Protein AF-A0A2H3ECF5-F1 (afdb_monomer)

pLDDT: mean 87.25, std 8.04, range [46.97, 94.94]

Mean predicted aligned error: 5.66 Å

Nearest PDB structures (foldseek):
  6jfl-assembly3_C  TM=6.365E-01  e=5.160E+00  Homo sapiens
  6jfl-assembly2_B  TM=6.827E-01  e=8.464E+00  Homo sapiens
  6jfm-assembly2_B  TM=6.757E-01  e=8.943E+00  Homo sapiens
  6b87-assembly3_C  TM=4.699E-01  e=5.760E+00  synthetic construct

Secondary structure (DSSP, 8-state):
---HHHHHHHHHHHHHHH---HHHHHHHHHHHHHHHHHHHHHHHTS-HHHHHHHHHHHHHHHHHHHHHHHHHHHHHHHHHH-HHHHHHHHHTT-SGGGS--

Organism: Armillaria gallica (NCBI:txid47427)

Sequence (101 aa):
MGSPKHYADTVYQRFVTLDCSLNSALLHVSSFEQSLLEQERVILNLPRTACGSVMGRLRAVLDPVRLLAGWLEEIIYEAMVSPACLREKYLCKELAFLKDD

Solvent-accessible surface area (backbone atoms only — not comparable to full-atom values): 5702 Å² total; per-residue (Å²): 132,84,52,55,50,57,51,53,50,51,52,51,52,42,32,78,74,64,73,46,75,60,65,60,60,44,51,55,43,49,52,48,46,52,56,48,53,52,50,48,56,56,44,71,73,43,62,76,90,62,27,62,72,54,51,53,55,48,46,72,51,45,54,55,44,54,53,39,40,56,44,46,51,51,53,49,51,33,40,73,76,32,60,64,57,36,50,49,33,56,76,69,46,66,43,76,64,62,52,85,130

Structure (mmCIF, N/CA/C/O backbone):
data_AF-A0A2H3ECF5-F1
#
_entry.id   AF-A0A2H3ECF5-F1
#
loop_
_atom_site.group_PDB
_atom_site.id
_atom_site.type_symbol
_atom_site.label_atom_id
_atom_site.label_alt_id
_atom_site.label_comp_id
_atom_site.label_asym_id
_atom_site.label_entity_id
_atom_site.label_seq_id
_atom_site.pdbx_PDB_ins_code
_atom_site.Cartn_x
_atom_site.Cartn_y
_atom_site.Cartn_z
_atom_site.occupancy
_atom_site.B_iso_or_equiv
_atom_site.auth_seq_id
_atom_site.auth_comp_id
_atom_site.auth_asym_id
_atom_site.auth_atom_id
_atom_site.pdbx_PDB_model_num
ATOM 1 N N . MET A 1 1 ? 1.661 -12.600 -9.689 1.00 46.97 1 MET A N 1
ATOM 2 C CA . MET A 1 1 ? 2.364 -11.632 -8.820 1.00 46.97 1 MET A CA 1
ATOM 3 C C . MET A 1 1 ? 1.305 -10.764 -8.166 1.00 46.97 1 MET A C 1
ATOM 5 O O . MET A 1 1 ? 0.356 -10.407 -8.851 1.00 46.97 1 MET A O 1
ATOM 9 N N . GLY A 1 2 ? 1.379 -10.580 -6.847 1.00 66.19 2 GLY A N 1
ATOM 10 C CA . GLY A 1 2 ? 0.282 -10.026 -6.048 1.00 66.19 2 GLY A CA 1
ATOM 11 C C . GLY A 1 2 ? -0.034 -8.574 -6.403 1.00 66.19 2 GLY A C 1
ATOM 12 O O . GLY A 1 2 ? 0.875 -7.776 -6.604 1.00 66.19 2 GLY A O 1
ATOM 13 N N . SER A 1 3 ? -1.323 -8.248 -6.488 1.00 85.19 3 SER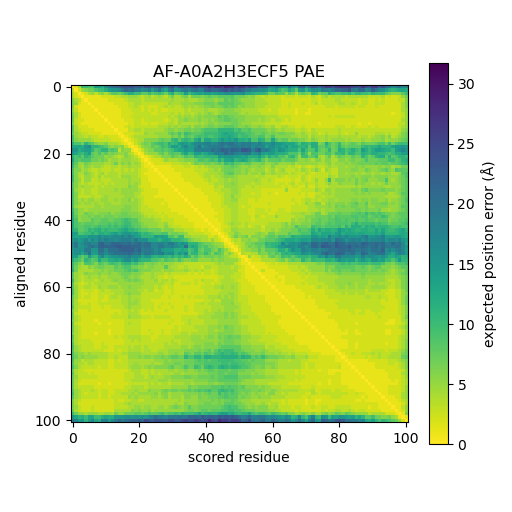 A N 1
ATOM 14 C CA . SER A 1 3 ? -1.789 -6.867 -6.625 1.00 85.19 3 SER A CA 1
ATOM 15 C C . SER A 1 3 ? -1.398 -6.056 -5.377 1.00 85.19 3 SER A C 1
ATOM 17 O O . SER A 1 3 ? -1.565 -6.578 -4.270 1.00 85.19 3 SER A O 1
ATOM 19 N N . PRO A 1 4 ? -0.947 -4.791 -5.506 1.00 86.12 4 PRO A N 1
ATOM 20 C CA . PRO A 1 4 ? -0.753 -3.892 -4.365 1.00 86.12 4 PRO A CA 1
ATOM 21 C C . PRO A 1 4 ? -1.980 -3.846 -3.448 1.00 86.12 4 PRO A C 1
ATOM 23 O O . PRO A 1 4 ? -1.843 -3.843 -2.228 1.00 86.12 4 PRO A O 1
ATOM 26 N N . LYS A 1 5 ? -3.186 -3.913 -4.036 1.00 90.88 5 LYS A N 1
ATOM 27 C CA . LYS A 1 5 ? -4.466 -3.925 -3.311 1.00 90.88 5 LYS A CA 1
ATOM 28 C C . LYS A 1 5 ? -4.572 -5.148 -2.404 1.00 90.88 5 LYS A C 1
ATOM 30 O O . LYS A 1 5 ? -4.925 -5.031 -1.238 1.00 90.88 5 LYS A O 1
ATOM 35 N N . HIS A 1 6 ? -4.185 -6.316 -2.916 1.00 90.56 6 HIS A N 1
ATOM 36 C CA . HIS A 1 6 ? -4.169 -7.558 -2.143 1.00 90.56 6 HIS A CA 1
ATOM 37 C C . HIS A 1 6 ? -3.127 -7.532 -1.013 1.00 90.56 6 HIS A C 1
ATOM 39 O O . HIS A 1 6 ? -3.372 -8.070 0.067 1.00 90.56 6 HIS A O 1
ATOM 45 N N . TYR A 1 7 ? -1.975 -6.893 -1.237 1.00 90.00 7 TYR A N 1
ATOM 46 C CA . TYR A 1 7 ? -0.973 -6.721 -0.185 1.00 90.00 7 TYR A CA 1
ATOM 47 C C . TYR A 1 7 ? -1.482 -5.794 0.927 1.00 90.00 7 TYR A C 1
ATOM 49 O O . TYR A 1 7 ? -1.408 -6.166 2.096 1.00 90.00 7 TYR A O 1
ATOM 57 N N . ALA A 1 8 ? -2.032 -4.627 0.575 1.00 90.69 8 ALA A N 1
ATOM 58 C CA . ALA A 1 8 ? -2.609 -3.687 1.537 1.00 90.69 8 ALA A CA 1
ATOM 59 C C . ALA A 1 8 ? -3.731 -4.335 2.364 1.00 90.69 8 ALA A C 1
ATOM 61 O O . ALA A 1 8 ? -3.717 -4.248 3.592 1.00 90.69 8 ALA A O 1
ATOM 62 N N . ASP A 1 9 ? -4.628 -5.080 1.711 1.00 92.94 9 ASP A N 1
ATOM 63 C CA . ASP A 1 9 ? -5.686 -5.841 2.381 1.00 92.94 9 ASP A CA 1
ATOM 64 C C . ASP A 1 9 ? -5.119 -6.883 3.356 1.00 92.94 9 ASP A C 1
ATOM 66 O O . ASP A 1 9 ? -5.527 -6.953 4.513 1.00 92.94 9 ASP A O 1
ATOM 70 N N . THR A 1 10 ? -4.097 -7.638 2.941 1.00 90.88 10 THR A N 1
ATOM 71 C CA . THR A 1 10 ? -3.429 -8.618 3.813 1.00 90.88 10 THR A CA 1
ATOM 72 C C . THR A 1 10 ? -2.804 -7.955 5.041 1.00 90.88 10 THR A C 1
ATOM 74 O O . THR A 1 10 ? -2.881 -8.501 6.144 1.00 90.88 10 THR A O 1
ATOM 77 N N . VAL A 1 11 ? -2.175 -6.789 4.873 1.00 89.56 11 VAL A N 1
ATOM 78 C CA . VAL A 1 11 ? -1.5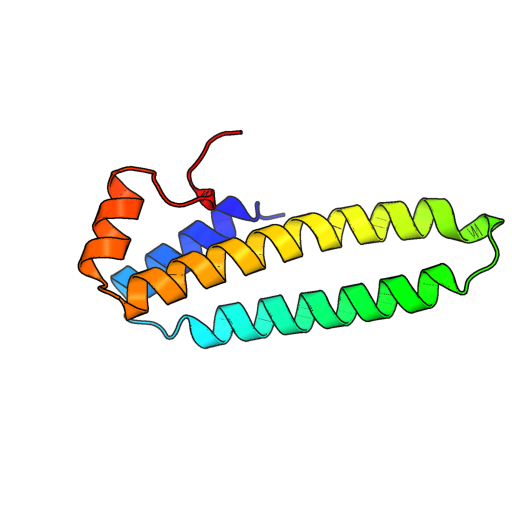80 -6.035 5.985 1.00 89.56 11 VAL A CA 1
ATOM 79 C C . VAL A 1 11 ? -2.659 -5.540 6.944 1.00 89.56 11 VAL A C 1
ATOM 81 O O . VAL A 1 11 ? -2.519 -5.746 8.149 1.00 89.56 11 VAL A O 1
ATOM 84 N N . TYR A 1 12 ? -3.753 -4.976 6.428 1.00 91.12 12 TYR A N 1
ATOM 85 C CA . TYR A 1 12 ? -4.905 -4.587 7.241 1.00 91.12 12 TYR A CA 1
ATOM 86 C C . TYR A 1 12 ? -5.462 -5.780 8.031 1.00 91.12 12 TYR A C 1
ATOM 88 O O . TYR A 1 12 ? -5.606 -5.704 9.251 1.00 91.12 12 TYR A O 1
ATOM 96 N N . GLN A 1 13 ? -5.714 -6.911 7.363 1.00 90.88 13 GLN A N 1
ATOM 97 C CA . GLN A 1 13 ? -6.261 -8.105 8.009 1.00 90.88 13 GLN A CA 1
ATOM 98 C C . GLN A 1 13 ? -5.332 -8.609 9.115 1.00 90.88 13 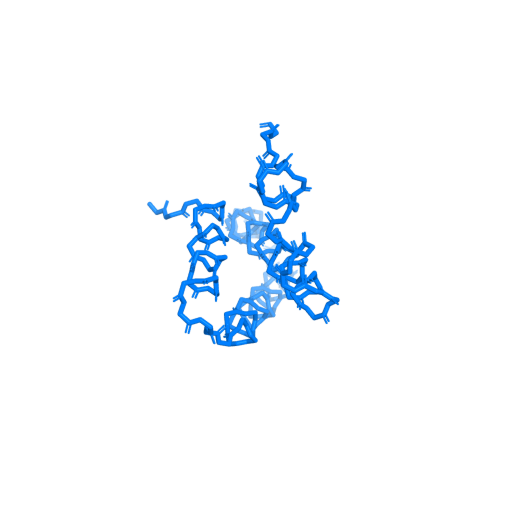GLN A C 1
A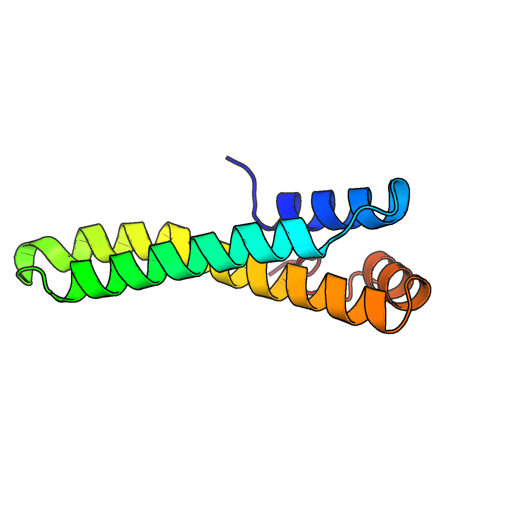TOM 100 O O . GLN A 1 13 ? -5.793 -8.917 10.211 1.00 90.88 13 GLN A O 1
ATOM 105 N N . ARG A 1 14 ? -4.014 -8.637 8.880 1.00 87.31 14 ARG A N 1
ATOM 106 C CA . ARG A 1 14 ? -3.027 -9.009 9.907 1.00 87.31 14 ARG A CA 1
ATOM 107 C C . ARG A 1 14 ? -3.002 -8.032 11.076 1.00 87.31 14 ARG A C 1
ATOM 109 O O . ARG A 1 14 ? -2.913 -8.480 12.212 1.00 87.31 14 ARG A O 1
ATOM 116 N N . PHE A 1 15 ? -3.097 -6.729 10.828 1.00 86.69 15 PHE A N 1
ATOM 117 C CA . PHE A 1 15 ? -3.187 -5.740 11.901 1.00 86.69 15 PHE A CA 1
ATOM 118 C C . PHE A 1 15 ? -4.419 -5.984 12.774 1.00 86.69 15 PHE A C 1
ATOM 120 O O . PHE A 1 15 ? -4.292 -6.124 13.982 1.00 86.69 15 PHE A O 1
ATOM 127 N N . VAL A 1 16 ? -5.594 -6.138 12.160 1.00 84.88 16 VAL A N 1
ATOM 128 C CA . VAL A 1 16 ? -6.859 -6.300 12.890 1.00 84.88 16 VAL A CA 1
ATOM 129 C C . VAL A 1 16 ? -6.976 -7.646 13.612 1.00 84.88 16 VAL A C 1
ATOM 131 O O . VAL A 1 16 ? -7.626 -7.719 14.653 1.00 84.88 16 VAL A O 1
ATOM 134 N N . THR A 1 17 ? -6.403 -8.718 13.059 1.00 83.88 17 THR A N 1
ATOM 135 C CA . THR A 1 17 ? -6.538 -10.079 13.615 1.00 83.88 17 THR A CA 1
ATOM 136 C C . THR A 1 17 ? -5.432 -10.462 14.589 1.00 83.88 17 THR A C 1
ATOM 138 O O . THR A 1 17 ? -5.672 -11.281 15.474 1.00 83.88 17 THR A O 1
ATOM 141 N N . LEU A 1 18 ? -4.228 -9.912 14.426 1.00 78.50 18 LEU A N 1
ATOM 142 C CA . LEU A 1 18 ? -3.036 -10.332 15.166 1.00 78.50 18 LEU A CA 1
ATOM 143 C C . LEU A 1 18 ? -2.391 -9.192 15.971 1.00 78.50 18 LEU A C 1
ATOM 145 O O . LEU A 1 18 ? -1.310 -9.411 16.514 1.00 78.50 18 LEU A O 1
ATOM 149 N N . ASP A 1 19 ? -2.979 -7.987 15.994 1.00 72.56 19 ASP A N 1
ATOM 150 C CA . ASP A 1 19 ? -2.394 -6.773 16.601 1.00 72.56 19 ASP A CA 1
ATOM 151 C C . ASP A 1 19 ? -0.923 -6.550 16.182 1.00 72.56 19 ASP A C 1
ATOM 153 O O . ASP A 1 19 ? -0.058 -6.112 16.945 1.00 72.56 19 ASP A O 1
ATOM 157 N N . CYS A 1 20 ? -0.602 -6.902 14.934 1.00 69.69 20 CYS A N 1
ATOM 158 C CA . CYS A 1 20 ? 0.759 -6.835 14.412 1.00 69.69 20 CYS A CA 1
ATOM 159 C C . CYS A 1 20 ? 1.217 -5.391 14.180 1.00 69.69 20 CYS A C 1
ATOM 161 O O . CYS A 1 20 ? 0.459 -4.552 13.705 1.00 69.69 20 CYS A O 1
ATOM 163 N N . SER A 1 21 ? 2.505 -5.110 14.397 1.00 72.50 21 SER A N 1
ATOM 164 C CA . SER A 1 21 ? 3.068 -3.785 14.115 1.00 72.50 21 SER A CA 1
ATOM 165 C C . SER A 1 21 ? 3.112 -3.481 12.610 1.00 72.50 21 SER A C 1
ATOM 167 O O . SER A 1 21 ? 3.931 -4.032 11.867 1.00 72.50 21 SER A O 1
ATOM 169 N N . LEU A 1 22 ? 2.270 -2.537 12.183 1.00 80.69 22 LEU A N 1
ATOM 170 C CA . LEU A 1 22 ? 2.218 -1.992 10.820 1.00 80.69 22 LEU A CA 1
ATOM 171 C C . LEU A 1 22 ? 3.514 -1.281 10.393 1.00 80.69 22 LEU A C 1
ATOM 173 O O . LEU A 1 22 ? 3.838 -1.244 9.206 1.00 80.69 22 LEU A O 1
ATOM 177 N N . ASN A 1 23 ? 4.286 -0.766 11.356 1.00 81.19 23 ASN A N 1
ATOM 178 C CA . ASN A 1 23 ? 5.503 0.006 11.097 1.00 81.19 23 ASN A CA 1
ATOM 179 C C . ASN A 1 23 ? 6.542 -0.793 10.308 1.00 81.19 23 ASN A C 1
ATOM 181 O O . ASN A 1 23 ? 7.216 -0.240 9.448 1.00 81.19 23 ASN A O 1
ATOM 185 N N . SER A 1 24 ? 6.658 -2.098 10.567 1.00 83.50 24 SER A N 1
ATOM 186 C CA . SER A 1 24 ? 7.586 -2.964 9.833 1.00 83.50 24 SER A CA 1
ATOM 187 C C . SER A 1 24 ? 7.256 -3.026 8.338 1.00 83.50 24 SER A C 1
ATOM 189 O O . SER A 1 24 ? 8.141 -2.847 7.504 1.00 83.50 24 SER A O 1
ATOM 191 N N . ALA A 1 25 ? 5.979 -3.214 7.990 1.00 83.81 25 ALA A N 1
ATOM 192 C CA . ALA A 1 25 ? 5.525 -3.277 6.606 1.00 83.81 25 ALA A CA 1
ATOM 193 C C . ALA A 1 25 ? 5.755 -1.946 5.882 1.00 83.81 25 ALA A C 1
ATOM 195 O O . ALA A 1 25 ? 6.266 -1.956 4.762 1.00 83.81 25 ALA A O 1
ATOM 196 N N . LEU A 1 26 ? 5.449 -0.819 6.536 1.00 86.12 26 LEU A N 1
ATOM 197 C CA . LEU A 1 26 ? 5.728 0.506 5.984 1.00 86.12 26 LEU A CA 1
ATOM 198 C C . LEU A 1 26 ? 7.231 0.707 5.764 1.00 86.12 26 LEU A C 1
ATOM 200 O O . LEU A 1 26 ? 7.634 1.036 4.657 1.00 86.12 26 LEU A O 1
ATOM 204 N N . LEU A 1 27 ? 8.071 0.424 6.765 1.00 88.31 27 LEU A N 1
ATOM 205 C CA . LEU A 1 27 ? 9.528 0.566 6.649 1.00 88.31 27 LEU A CA 1
ATOM 206 C C . LEU A 1 27 ? 10.102 -0.250 5.487 1.00 88.31 27 LEU A C 1
ATOM 208 O O . LEU A 1 27 ? 10.949 0.248 4.747 1.00 88.31 27 LEU A O 1
ATOM 212 N N . HIS A 1 28 ? 9.634 -1.486 5.298 1.00 87.81 28 HIS A N 1
ATOM 213 C CA . HIS A 1 28 ? 10.055 -2.314 4.170 1.00 87.81 28 HIS A CA 1
ATOM 214 C C . HIS A 1 28 ? 9.665 -1.697 2.823 1.00 87.81 28 HIS A C 1
ATOM 216 O O . HIS A 1 28 ? 10.502 -1.636 1.922 1.00 87.81 28 HIS A O 1
ATOM 222 N N . VAL A 1 29 ? 8.425 -1.220 2.684 1.00 88.50 29 VAL A N 1
ATOM 223 C CA . VAL A 1 29 ? 7.941 -0.615 1.434 1.00 88.50 29 VAL A CA 1
ATOM 224 C C . VAL A 1 29 ? 8.637 0.721 1.160 1.00 88.50 29 VAL A C 1
ATOM 226 O O . VAL A 1 29 ? 9.112 0.923 0.046 1.00 88.50 29 VAL A O 1
ATOM 229 N N . SER A 1 30 ? 8.801 1.586 2.161 1.00 87.25 30 SER A N 1
ATOM 230 C CA . SER A 1 30 ? 9.507 2.867 2.024 1.00 87.25 30 SER A CA 1
ATOM 231 C C . SER A 1 30 ? 10.995 2.683 1.718 1.00 87.25 30 SER A C 1
ATOM 233 O O . SER A 1 30 ? 11.554 3.401 0.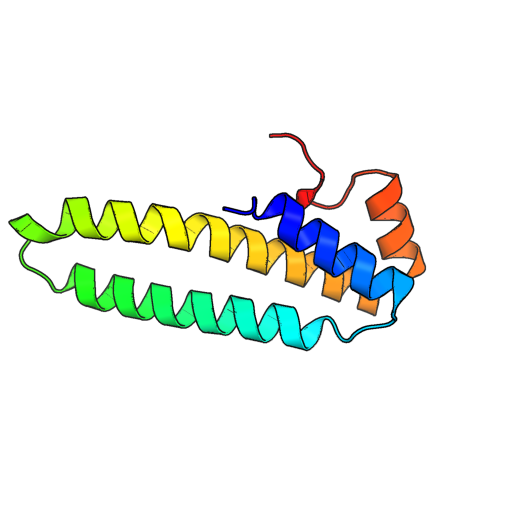890 1.00 87.25 30 SER A O 1
ATOM 235 N N . SER A 1 31 ? 11.655 1.699 2.340 1.00 91.56 31 SER A N 1
ATOM 236 C CA . SER A 1 31 ? 13.042 1.355 2.003 1.00 91.56 31 SER A CA 1
ATOM 237 C C . SER A 1 31 ? 13.155 0.888 0.555 1.00 91.56 31 SER A C 1
ATOM 239 O O . SER A 1 31 ? 14.113 1.246 -0.129 1.00 91.56 31 SER A O 1
ATOM 241 N N . PHE A 1 32 ? 12.193 0.093 0.084 1.00 91.06 32 PHE A N 1
ATOM 242 C CA . PHE A 1 32 ? 12.170 -0.372 -1.296 1.00 91.06 32 PHE A CA 1
ATOM 243 C C . PHE A 1 32 ? 11.908 0.775 -2.280 1.00 91.06 32 PHE A C 1
ATOM 245 O O . PHE A 1 32 ? 12.612 0.878 -3.283 1.00 91.06 32 PHE A O 1
ATOM 252 N N . GLU A 1 33 ? 10.974 1.680 -1.971 1.00 91.19 33 GLU A N 1
ATOM 253 C CA . GLU A 1 33 ? 10.737 2.905 -2.746 1.00 91.19 33 GLU A CA 1
ATOM 254 C C . GLU A 1 33 ? 12.021 3.730 -2.887 1.00 91.19 33 GLU A C 1
ATOM 256 O O . GLU A 1 33 ? 12.387 4.105 -4.001 1.00 91.19 33 GLU A O 1
ATOM 261 N N . GLN A 1 34 ? 12.751 3.956 -1.790 1.00 92.38 34 GLN A N 1
ATOM 262 C CA . GLN A 1 34 ? 14.021 4.688 -1.825 1.00 92.38 34 GLN A CA 1
ATOM 263 C C . GL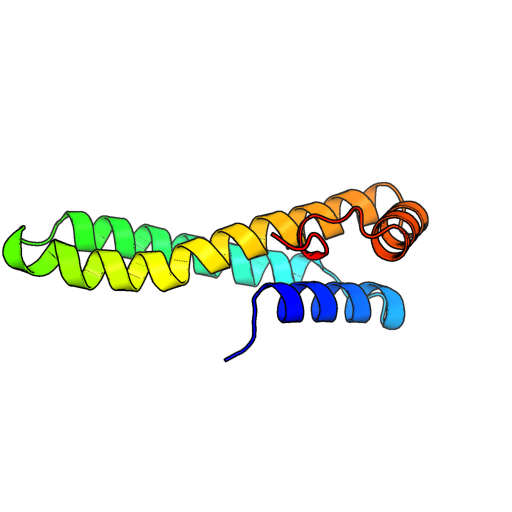N A 1 34 ? 15.052 4.012 -2.731 1.00 92.38 34 GLN A C 1
ATOM 265 O O . GLN A 1 34 ? 15.661 4.680 -3.565 1.00 92.38 34 GLN A O 1
ATOM 270 N N . SER A 1 35 ? 15.201 2.687 -2.650 1.00 92.38 35 SER A N 1
ATOM 271 C CA . SER A 1 35 ? 16.098 1.953 -3.552 1.00 92.38 35 SER A CA 1
ATOM 272 C C . SER A 1 35 ? 15.698 2.093 -5.028 1.00 92.38 35 SER A C 1
ATOM 274 O O . SER A 1 35 ? 16.566 2.204 -5.894 1.00 92.38 35 SER A O 1
ATOM 276 N N . LEU A 1 36 ? 14.400 2.124 -5.343 1.00 90.75 36 LEU A N 1
ATOM 277 C CA . LEU A 1 36 ? 13.918 2.346 -6.712 1.00 90.75 36 LEU A CA 1
ATOM 278 C C . LEU A 1 36 ? 14.153 3.790 -7.182 1.00 90.75 36 LEU A C 1
ATOM 280 O O . LEU A 1 36 ? 14.527 3.999 -8.335 1.00 90.75 36 LEU A O 1
ATOM 284 N N . LEU A 1 37 ? 13.994 4.786 -6.307 1.00 91.00 37 LEU A N 1
ATOM 285 C CA . LEU A 1 37 ? 14.314 6.187 -6.610 1.00 91.00 37 LEU A CA 1
ATOM 286 C C . LEU A 1 37 ? 15.817 6.389 -6.850 1.00 91.00 37 LEU A C 1
ATOM 288 O O . LEU A 1 37 ? 16.220 7.156 -7.72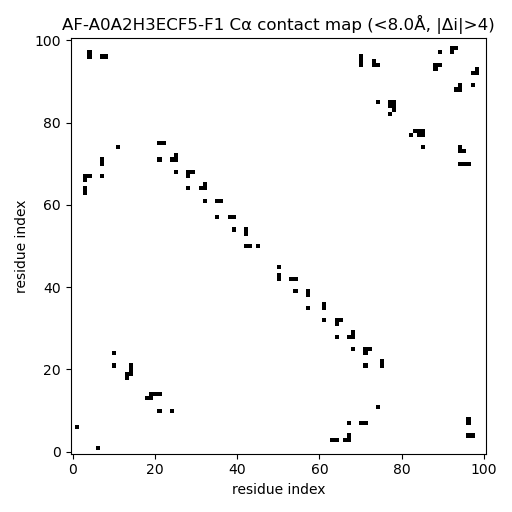6 1.00 91.00 37 LEU A O 1
ATOM 292 N N . GLU A 1 38 ? 16.670 5.680 -6.113 1.00 92.44 38 GLU A N 1
ATOM 293 C CA . GLU A 1 38 ? 18.109 5.652 -6.381 1.00 92.44 38 GLU A CA 1
ATOM 294 C C . GLU A 1 38 ? 18.411 5.043 -7.756 1.00 92.44 38 GLU A C 1
ATOM 296 O O . GLU A 1 38 ? 19.192 5.613 -8.523 1.00 92.44 38 GLU A O 1
ATOM 301 N N . GLN A 1 39 ? 17.740 3.945 -8.120 1.00 88.50 39 GLN A N 1
ATOM 302 C CA . GLN A 1 39 ? 17.840 3.368 -9.465 1.00 88.50 39 GLN A CA 1
ATOM 303 C C . GLN A 1 39 ? 17.353 4.340 -10.549 1.00 88.50 39 GLN A C 1
ATOM 305 O O . GLN A 1 39 ? 17.987 4.429 -11.602 1.00 88.50 39 GLN A O 1
ATOM 310 N N . GLU A 1 40 ? 16.291 5.111 -10.295 1.00 90.19 40 GLU A N 1
ATOM 311 C CA . GLU A 1 40 ? 15.804 6.149 -11.214 1.00 90.19 40 GLU A CA 1
ATOM 312 C C . GLU A 1 40 ? 16.903 7.166 -11.519 1.00 90.19 40 GLU A C 1
ATOM 314 O O . GLU A 1 40 ? 17.193 7.446 -12.685 1.00 90.19 40 GLU A O 1
ATOM 319 N N . ARG A 1 41 ? 17.577 7.662 -10.474 1.00 89.31 41 ARG A N 1
ATOM 320 C CA . ARG A 1 41 ? 18.690 8.614 -10.605 1.00 89.31 41 ARG A CA 1
ATOM 321 C C . ARG A 1 41 ? 19.836 8.034 -11.427 1.00 89.31 41 ARG A C 1
ATOM 323 O O . ARG A 1 41 ? 20.390 8.732 -12.271 1.00 89.31 41 ARG A O 1
ATOM 330 N N . VAL A 1 42 ? 20.180 6.763 -11.219 1.00 88.94 42 VAL A N 1
ATOM 331 C CA . VAL A 1 42 ? 21.222 6.083 -12.007 1.00 88.94 42 VAL A CA 1
ATOM 332 C C . VAL A 1 42 ? 20.818 5.980 -13.480 1.00 88.94 42 VAL A C 1
ATOM 334 O O . VAL A 1 42 ? 21.630 6.272 -14.357 1.00 88.94 42 VAL A O 1
ATOM 337 N N . ILE A 1 43 ? 19.566 5.622 -13.772 1.00 86.75 43 ILE A N 1
ATOM 338 C CA . ILE A 1 43 ? 19.070 5.484 -15.150 1.00 86.75 43 ILE A CA 1
ATOM 339 C C . ILE A 1 43 ? 19.017 6.833 -15.870 1.00 86.75 43 ILE A C 1
ATOM 341 O O . ILE A 1 43 ? 19.314 6.901 -17.064 1.00 86.75 43 ILE A O 1
ATOM 345 N N . LEU A 1 44 ? 18.673 7.911 -15.165 1.00 85.00 44 LEU A N 1
ATOM 346 C CA . LEU A 1 44 ? 18.692 9.267 -15.720 1.00 85.00 44 LEU A CA 1
ATOM 347 C C . LEU A 1 44 ? 20.100 9.714 -16.146 1.00 85.00 44 LEU A C 1
ATOM 349 O O . LEU A 1 44 ? 20.219 10.551 -17.037 1.00 85.00 44 LEU A O 1
ATOM 353 N N . ASN A 1 45 ? 21.151 9.117 -15.576 1.00 86.00 45 ASN A N 1
ATOM 354 C CA . ASN A 1 45 ? 22.544 9.376 -15.947 1.00 86.00 45 ASN A CA 1
ATOM 355 C C . ASN A 1 45 ? 23.050 8.508 -17.121 1.00 86.00 45 ASN A C 1
ATOM 357 O O . ASN A 1 45 ? 24.198 8.661 -17.540 1.00 86.00 45 ASN A O 1
ATOM 361 N N . LEU A 1 46 ? 22.234 7.595 -17.667 1.00 84.19 46 LEU A N 1
ATOM 362 C CA . LEU A 1 46 ? 22.610 6.760 -18.815 1.00 84.19 46 LEU A CA 1
ATOM 363 C C . LEU A 1 46 ? 22.469 7.507 -20.157 1.00 84.19 46 LEU A C 1
ATOM 365 O O . LEU A 1 46 ? 21.634 8.405 -20.294 1.00 84.19 46 LEU A O 1
ATOM 369 N N . PRO A 1 47 ? 23.206 7.084 -21.207 1.00 82.19 47 PRO A N 1
ATOM 370 C CA . PRO A 1 47 ? 22.998 7.572 -22.566 1.00 82.19 47 PRO A CA 1
ATOM 371 C C . PRO A 1 47 ? 21.532 7.440 -23.003 1.00 82.19 47 PRO A C 1
ATOM 373 O O . PRO A 1 47 ? 20.881 6.414 -22.786 1.00 82.19 47 PRO A O 1
ATOM 376 N N . ARG A 1 48 ? 21.019 8.475 -23.677 1.00 74.19 48 ARG A N 1
ATOM 377 C CA . ARG A 1 48 ? 19.595 8.629 -24.038 1.00 74.19 48 ARG A CA 1
ATOM 378 C C . ARG A 1 48 ? 19.012 7.432 -24.806 1.00 74.19 48 ARG A C 1
ATOM 380 O O . ARG A 1 48 ? 17.825 7.148 -24.685 1.00 74.19 48 ARG A O 1
ATOM 387 N N . THR A 1 49 ? 19.851 6.710 -25.547 1.00 72.00 49 THR A N 1
ATOM 388 C CA . THR A 1 49 ? 19.510 5.511 -26.330 1.00 72.00 49 THR A CA 1
ATOM 389 C C . THR A 1 49 ? 19.163 4.279 -25.484 1.00 72.00 49 THR A C 1
ATOM 391 O O . THR A 1 49 ? 18.453 3.407 -25.974 1.00 72.00 49 THR A O 1
ATOM 394 N N . ALA A 1 50 ? 19.594 4.209 -24.219 1.00 68.50 50 ALA A N 1
ATOM 395 C CA . ALA A 1 50 ? 19.292 3.107 -23.294 1.00 68.50 50 ALA A CA 1
ATOM 396 C C . ALA A 1 50 ? 18.262 3.481 -22.205 1.00 68.50 50 AL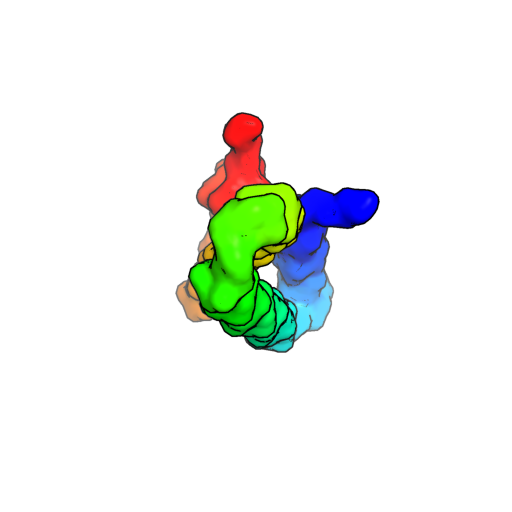A A C 1
ATOM 398 O O . ALA A 1 50 ? 17.695 2.603 -21.556 1.00 68.50 50 ALA A O 1
ATOM 399 N N . CYS A 1 51 ? 17.991 4.777 -22.016 1.00 77.81 51 CYS A N 1
ATOM 400 C CA . CYS A 1 51 ? 17.200 5.298 -20.899 1.00 77.81 51 CYS A CA 1
ATOM 401 C C . CYS A 1 51 ? 15.704 4.926 -20.981 1.00 77.81 51 CYS A C 1
ATOM 403 O O . CYS A 1 51 ? 15.128 4.470 -19.997 1.00 77.81 51 CYS A O 1
ATOM 405 N N . GLY A 1 52 ? 15.069 5.043 -22.155 1.00 81.00 52 GLY A N 1
ATOM 406 C CA . GLY A 1 52 ? 13.604 4.940 -22.281 1.00 81.00 52 GLY A CA 1
ATOM 407 C C . GLY A 1 52 ? 13.005 3.589 -21.862 1.00 81.00 52 GLY A C 1
ATOM 408 O O . GLY A 1 52 ? 12.078 3.542 -21.056 1.00 81.00 52 GLY A O 1
ATOM 409 N N . SER A 1 53 ? 13.553 2.476 -22.364 1.00 84.69 53 SER A N 1
ATOM 410 C CA . SER A 1 53 ? 13.050 1.125 -22.046 1.00 84.69 53 SER A CA 1
ATOM 411 C C . SER A 1 53 ? 13.308 0.724 -20.589 1.00 84.69 53 SER A C 1
ATOM 413 O O . SER A 1 53 ? 12.505 0.018 -19.974 1.00 84.69 53 SER A O 1
ATOM 415 N N . VAL A 1 54 ? 14.440 1.149 -20.024 1.00 86.50 54 VAL A N 1
ATOM 416 C CA . VAL A 1 54 ? 14.798 0.837 -18.635 1.00 86.50 54 VAL A CA 1
ATOM 417 C C . VAL A 1 54 ? 13.959 1.682 -17.676 1.00 86.50 54 VAL A C 1
ATOM 419 O O . VAL A 1 54 ? 13.396 1.138 -16.731 1.00 86.50 54 VAL A O 1
ATOM 422 N N . MET A 1 55 ? 13.772 2.969 -17.979 1.00 88.56 55 MET A N 1
ATOM 423 C CA . MET A 1 55 ? 12.910 3.869 -17.212 1.00 88.56 55 MET A CA 1
ATOM 424 C C . MET A 1 55 ? 11.451 3.396 -17.197 1.00 88.56 55 MET A C 1
ATOM 426 O O . MET A 1 55 ? 10.820 3.391 -16.146 1.00 88.56 55 MET A O 1
ATOM 430 N N . GLY A 1 56 ? 10.919 2.937 -18.337 1.00 88.50 56 GLY A N 1
ATOM 431 C CA . GLY A 1 56 ? 9.558 2.393 -18.399 1.00 88.50 56 GLY A CA 1
ATOM 432 C C . GLY A 1 56 ? 9.363 1.167 -17.501 1.00 88.50 56 GLY A C 1
ATOM 433 O O . GLY A 1 56 ? 8.364 1.071 -16.794 1.00 88.50 56 GLY A O 1
ATOM 434 N N . ARG A 1 57 ? 10.347 0.258 -17.468 1.00 89.62 57 ARG A N 1
ATOM 435 C CA . ARG A 1 57 ? 10.325 -0.912 -16.574 1.00 89.62 57 ARG A CA 1
ATOM 436 C C . ARG A 1 57 ? 10.458 -0.529 -15.106 1.00 89.62 57 ARG A C 1
ATOM 438 O O . ARG A 1 57 ? 9.779 -1.127 -14.280 1.00 89.62 57 ARG A O 1
ATOM 445 N N . LEU A 1 58 ? 11.295 0.459 -14.789 1.00 91.19 58 LEU A N 1
ATOM 446 C CA . LEU A 1 58 ? 11.411 0.962 -13.425 1.00 91.19 58 LEU A CA 1
ATOM 447 C C . LEU A 1 58 ? 10.082 1.556 -12.950 1.00 91.19 58 LEU A C 1
ATOM 449 O O . LEU A 1 58 ? 9.607 1.179 -11.886 1.00 91.19 58 LEU A O 1
ATOM 453 N N . ARG A 1 59 ? 9.455 2.429 -13.748 1.00 90.31 59 ARG A N 1
ATOM 454 C CA . ARG A 1 59 ? 8.163 3.051 -13.403 1.00 90.31 59 ARG A CA 1
ATOM 455 C C . ARG A 1 59 ? 7.052 2.028 -13.203 1.00 90.31 59 ARG A C 1
ATOM 457 O O . ARG A 1 59 ? 6.305 2.133 -12.240 1.00 90.31 59 ARG A O 1
ATOM 464 N N . ALA A 1 60 ? 7.028 0.971 -14.017 1.00 91.06 60 ALA A N 1
ATOM 465 C CA . ALA A 1 60 ? 6.084 -0.134 -13.851 1.00 91.06 60 ALA A CA 1
ATOM 466 C C . ALA A 1 60 ? 6.185 -0.848 -12.485 1.00 91.06 60 ALA A C 1
ATOM 468 O O . ALA A 1 60 ? 5.241 -1.528 -12.091 1.00 91.06 60 ALA A O 1
ATOM 469 N N . VAL A 1 61 ? 7.308 -0.710 -11.770 1.00 90.69 61 VAL A N 1
ATOM 470 C CA . VAL A 1 61 ? 7.492 -1.216 -10.399 1.00 90.69 61 VAL A CA 1
ATOM 471 C C . VAL A 1 61 ? 7.353 -0.097 -9.366 1.00 90.69 61 VAL A C 1
ATOM 473 O O . VAL A 1 61 ? 6.697 -0.293 -8.347 1.00 90.69 61 VAL A O 1
ATOM 476 N N . LEU A 1 62 ? 7.940 1.072 -9.627 1.00 90.38 62 LEU A N 1
ATOM 477 C CA . LEU A 1 62 ? 7.930 2.215 -8.718 1.00 90.38 62 LEU A CA 1
ATOM 478 C C . LEU A 1 62 ? 6.509 2.725 -8.464 1.00 90.38 62 LEU A C 1
ATOM 480 O O . LEU A 1 62 ? 6.150 2.912 -7.307 1.00 90.38 62 LEU A O 1
ATOM 484 N N . ASP A 1 63 ? 5.682 2.893 -9.497 1.00 90.75 63 ASP A N 1
ATOM 485 C CA . ASP A 1 63 ? 4.340 3.465 -9.333 1.00 90.75 63 ASP A CA 1
ATOM 486 C C . ASP A 1 63 ? 3.456 2.603 -8.398 1.00 90.75 63 ASP A C 1
ATOM 488 O O . ASP A 1 63 ? 2.914 3.148 -7.430 1.00 90.75 63 ASP A O 1
ATOM 492 N N . PRO A 1 64 ? 3.377 1.262 -8.563 1.00 91.00 64 PRO A N 1
ATOM 493 C CA . PRO A 1 64 ? 2.708 0.387 -7.596 1.00 91.00 64 PRO A CA 1
ATOM 494 C C . PRO A 1 64 ? 3.262 0.455 -6.167 1.00 91.00 64 PRO A C 1
ATOM 496 O O . PRO A 1 64 ? 2.498 0.339 -5.211 1.00 91.00 64 PRO A O 1
ATOM 499 N N . VAL A 1 65 ? 4.579 0.609 -6.007 1.00 91.19 65 VAL A N 1
ATOM 500 C CA . VAL A 1 65 ? 5.233 0.679 -4.689 1.00 91.19 65 VAL A CA 1
ATOM 501 C C . VAL A 1 65 ? 4.880 1.979 -3.975 1.00 91.19 65 VAL A C 1
ATOM 503 O O . VAL A 1 65 ? 4.554 1.941 -2.792 1.00 91.19 65 VAL A O 1
ATOM 506 N N . ARG A 1 66 ? 4.870 3.107 -4.691 1.00 90.56 66 ARG A N 1
ATOM 507 C CA . ARG A 1 66 ? 4.469 4.416 -4.147 1.00 90.56 66 ARG A CA 1
ATOM 508 C C . ARG A 1 66 ? 3.006 4.425 -3.726 1.00 90.56 66 ARG A C 1
ATOM 510 O O . ARG A 1 66 ? 2.672 4.909 -2.650 1.00 90.56 66 ARG A O 1
ATOM 517 N N . LEU A 1 67 ? 2.144 3.843 -4.560 1.00 92.06 67 LEU A N 1
ATOM 518 C CA . LEU A 1 67 ? 0.728 3.665 -4.248 1.00 92.06 67 LEU A CA 1
ATOM 519 C C . LEU A 1 67 ? 0.551 2.835 -2.968 1.00 92.06 67 LEU A C 1
ATOM 521 O O . LEU A 1 67 ? -0.183 3.225 -2.064 1.00 92.06 67 LEU A O 1
ATOM 525 N N . LEU A 1 68 ? 1.276 1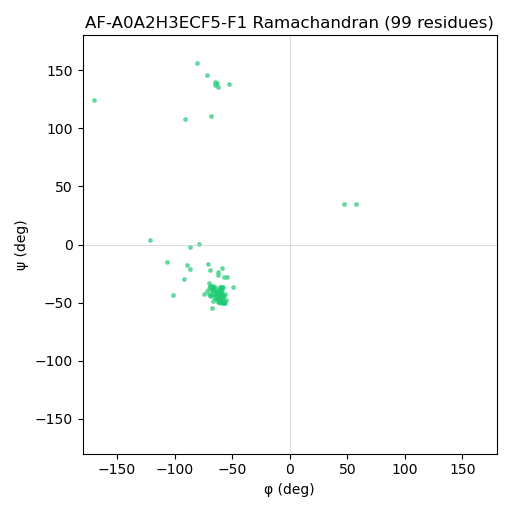.716 -2.871 1.00 92.69 68 LEU A N 1
ATOM 526 C CA . LEU A 1 68 ? 1.237 0.853 -1.699 1.00 92.69 68 LEU A CA 1
ATOM 527 C C . LEU A 1 68 ? 1.738 1.561 -0.436 1.00 92.69 68 LEU A C 1
ATOM 529 O O . LEU A 1 68 ? 1.121 1.406 0.614 1.00 92.69 68 LEU A O 1
ATOM 533 N N . ALA A 1 69 ? 2.824 2.333 -0.527 1.00 90.81 69 ALA A N 1
ATOM 534 C CA . ALA A 1 69 ? 3.344 3.115 0.592 1.00 90.81 69 ALA A CA 1
ATOM 535 C C . ALA A 1 69 ? 2.269 4.061 1.142 1.00 90.81 69 ALA A C 1
ATOM 537 O O . ALA A 1 69 ? 1.958 3.995 2.329 1.00 90.81 69 ALA A O 1
ATOM 538 N N . GLY A 1 70 ? 1.618 4.836 0.268 1.00 91.81 70 GLY A N 1
ATOM 539 C CA . GLY A 1 70 ? 0.547 5.754 0.666 1.00 91.81 70 GLY A CA 1
ATOM 540 C C . GLY A 1 70 ? -0.645 5.050 1.325 1.00 91.81 70 GLY A C 1
ATOM 541 O O . GLY A 1 70 ? -1.188 5.539 2.313 1.00 91.81 70 GLY A O 1
ATOM 542 N N . TRP A 1 71 ? -1.031 3.867 0.842 1.00 94.94 71 TRP A N 1
ATOM 543 C CA . TRP A 1 71 ? -2.093 3.077 1.476 1.00 94.94 71 TRP A CA 1
ATOM 544 C C . TRP A 1 71 ? -1.703 2.546 2.856 1.00 94.94 71 TRP A C 1
ATOM 546 O O . TRP A 1 71 ? -2.529 2.525 3.765 1.00 94.94 71 TRP A O 1
ATOM 556 N N . LEU A 1 72 ? -0.453 2.116 3.039 1.00 92.62 72 LEU A N 1
ATOM 557 C CA . LEU A 1 72 ? 0.032 1.677 4.348 1.00 92.62 72 LEU A CA 1
ATOM 558 C C . LEU A 1 72 ? 0.133 2.844 5.338 1.00 92.62 72 LEU A C 1
ATOM 560 O O . LEU A 1 72 ? -0.195 2.665 6.510 1.00 92.62 72 LEU A O 1
ATOM 564 N N . GLU A 1 73 ? 0.539 4.026 4.874 1.00 92.56 73 GLU A N 1
ATOM 565 C CA . GLU A 1 73 ? 0.534 5.259 5.669 1.00 92.56 73 GLU A CA 1
ATOM 566 C C . GLU A 1 73 ? -0.880 5.630 6.124 1.00 92.56 73 GLU A C 1
ATOM 568 O O . GLU A 1 73 ? -1.071 5.917 7.304 1.00 92.56 73 GLU A O 1
ATOM 573 N N . GLU A 1 74 ? -1.878 5.553 5.234 1.00 94.31 74 GLU A N 1
ATOM 574 C CA . GLU A 1 74 ? -3.290 5.765 5.584 1.00 94.31 74 GLU A CA 1
ATOM 575 C C . GLU A 1 74 ? -3.745 4.775 6.667 1.00 94.31 74 GLU A C 1
ATOM 577 O O . GLU A 1 74 ? -4.286 5.188 7.691 1.00 94.31 74 GLU A O 1
ATOM 582 N N . ILE A 1 75 ? -3.463 3.477 6.501 1.00 92.19 75 ILE A N 1
ATOM 583 C CA . ILE A 1 75 ? -3.827 2.451 7.493 1.00 92.19 75 ILE A CA 1
ATOM 584 C C . ILE A 1 75 ? -3.186 2.755 8.855 1.00 92.19 75 ILE A C 1
ATOM 586 O O . ILE A 1 75 ? -3.862 2.674 9.879 1.00 92.19 75 ILE A O 1
ATOM 590 N N . ILE A 1 76 ? -1.898 3.113 8.888 1.00 90.81 76 ILE A N 1
ATOM 591 C CA . ILE A 1 76 ? -1.188 3.449 10.133 1.00 90.81 76 ILE A CA 1
ATOM 592 C C . ILE A 1 76 ? -1.777 4.697 10.779 1.00 90.81 76 ILE A C 1
ATOM 594 O O . ILE A 1 76 ? -2.027 4.697 11.983 1.00 90.81 76 ILE A O 1
ATOM 598 N N . TYR A 1 77 ? -2.004 5.745 9.993 1.00 91.25 77 TYR A N 1
ATOM 599 C CA . TYR A 1 77 ? -2.559 6.997 10.485 1.00 91.25 77 TYR A CA 1
ATOM 600 C C . TYR A 1 77 ? -3.925 6.773 11.140 1.00 91.25 77 TYR A C 1
ATOM 602 O O . TYR A 1 77 ? -4.131 7.147 12.294 1.00 91.25 77 TYR A O 1
ATOM 610 N N . GLU A 1 78 ? -4.832 6.080 10.453 1.00 92.88 78 GLU A N 1
ATOM 611 C CA . GLU A 1 78 ? -6.161 5.770 10.983 1.00 92.88 78 GLU A CA 1
ATOM 612 C C . GLU A 1 78 ? -6.092 4.851 12.208 1.00 92.88 78 GLU A C 1
ATOM 614 O O . GLU A 1 78 ? -6.808 5.077 13.183 1.00 92.88 78 GLU A O 1
ATOM 619 N N . ALA A 1 79 ? -5.198 3.854 12.208 1.00 89.81 79 ALA A N 1
ATOM 620 C CA . ALA A 1 79 ? -4.960 2.997 13.369 1.00 89.81 79 ALA A CA 1
ATOM 621 C C . ALA A 1 79 ? -4.493 3.794 14.597 1.00 89.81 79 ALA A C 1
ATOM 623 O O . ALA A 1 79 ? -4.936 3.510 15.711 1.00 89.81 79 ALA A O 1
ATOM 624 N N . MET A 1 80 ? -3.612 4.783 14.402 1.00 89.94 80 MET A N 1
ATOM 625 C CA . MET A 1 80 ? -3.113 5.658 15.467 1.00 89.94 80 MET A CA 1
ATOM 626 C C . MET A 1 80 ? -4.193 6.595 16.007 1.00 89.94 80 MET A C 1
ATOM 628 O O . MET A 1 80 ? -4.204 6.873 17.205 1.00 89.94 80 MET A O 1
ATOM 632 N N . VAL A 1 81 ? -5.090 7.081 15.144 1.00 90.50 81 VAL A N 1
ATOM 633 C CA . VAL A 1 81 ? -6.242 7.891 15.561 1.00 90.50 81 VAL A CA 1
ATOM 634 C C . VAL A 1 81 ? -7.214 7.037 16.371 1.00 90.50 81 VAL A C 1
ATOM 636 O O . VAL A 1 81 ? -7.582 7.399 17.488 1.00 90.50 81 VAL A O 1
ATOM 639 N N . SER A 1 82 ? -7.647 5.908 15.810 1.00 90.31 82 SER A N 1
ATOM 640 C CA . SER A 1 82 ? -8.509 4.940 16.480 1.00 90.31 82 SER A CA 1
ATOM 641 C C . SER A 1 82 ? -8.609 3.648 15.660 1.00 90.31 82 SER A C 1
ATOM 643 O O . SER A 1 82 ? -9.109 3.679 14.531 1.00 90.31 82 SER A O 1
ATOM 645 N N . PRO A 1 83 ? -8.285 2.475 16.239 1.00 89.50 83 PRO A N 1
ATOM 646 C CA . PRO A 1 83 ? -8.507 1.191 15.574 1.00 89.50 83 PRO A CA 1
ATOM 647 C C . PRO A 1 83 ? -9.972 0.955 15.168 1.00 89.50 83 PRO A C 1
ATOM 649 O O . PRO A 1 83 ? -10.241 0.260 14.188 1.00 89.50 83 PRO A O 1
ATOM 652 N N . ALA A 1 84 ? -10.929 1.549 15.893 1.00 90.62 84 ALA A N 1
ATOM 653 C CA . ALA A 1 84 ? -12.346 1.483 15.543 1.00 90.62 84 ALA A CA 1
ATOM 654 C C . ALA A 1 84 ? -12.674 2.331 14.301 1.00 90.62 84 ALA A C 1
ATOM 656 O O . ALA A 1 84 ? -13.402 1.853 13.436 1.00 90.62 84 ALA A O 1
ATOM 657 N N . CYS A 1 85 ? -12.083 3.527 14.181 1.00 89.38 85 CYS A N 1
ATOM 658 C CA . CYS A 1 85 ? -12.217 4.392 13.001 1.00 89.38 85 CYS A CA 1
ATOM 659 C C . CYS A 1 85 ? -11.653 3.708 11.751 1.00 89.38 85 CYS A C 1
ATOM 661 O O . CYS A 1 85 ? -12.324 3.627 10.725 1.00 89.38 85 CYS A O 1
ATOM 663 N N . LEU A 1 86 ? -10.455 3.122 11.856 1.00 93.12 86 LEU A N 1
ATOM 664 C CA . LEU A 1 86 ? -9.864 2.344 10.766 1.00 93.12 86 LEU A CA 1
ATOM 665 C C . LEU A 1 86 ? -10.781 1.185 10.330 1.00 93.12 86 LEU A C 1
ATOM 667 O O . LEU A 1 86 ? -10.982 0.963 9.134 1.00 93.12 86 LEU A O 1
ATOM 671 N N . ARG A 1 87 ? -11.356 0.447 11.289 1.00 93.25 87 ARG A N 1
ATOM 672 C CA . ARG A 1 87 ? -12.277 -0.659 10.991 1.00 93.25 87 ARG A CA 1
ATOM 673 C C . ARG A 1 87 ? -13.554 -0.171 10.305 1.00 93.25 87 ARG A C 1
ATOM 675 O O . ARG A 1 87 ? -14.000 -0.807 9.355 1.00 93.25 87 ARG A O 1
ATOM 682 N N . GLU A 1 88 ? -14.131 0.935 10.765 1.00 94.12 88 GLU A N 1
ATOM 683 C CA . GLU A 1 88 ? -15.307 1.557 10.148 1.00 94.12 88 GLU A CA 1
ATOM 684 C C . GLU A 1 88 ? -15.019 1.965 8.701 1.00 94.12 88 GLU A C 1
ATOM 686 O O . GLU A 1 88 ? -15.735 1.541 7.795 1.00 94.12 88 GLU A O 1
ATOM 691 N N . LYS A 1 89 ? -13.903 2.662 8.456 1.00 94.56 89 LYS A N 1
ATOM 692 C CA . LYS A 1 89 ? -13.467 3.042 7.104 1.00 94.56 89 LYS A CA 1
ATOM 693 C C . LYS A 1 89 ? -13.262 1.844 6.188 1.00 94.56 89 LYS A C 1
ATOM 695 O O . LYS A 1 89 ? -13.632 1.897 5.018 1.00 94.56 89 LYS A O 1
ATOM 700 N N . TYR A 1 90 ? -12.704 0.747 6.697 1.00 94.38 90 TYR A N 1
ATOM 701 C CA . TYR A 1 90 ? -12.569 -0.485 5.919 1.00 94.38 90 TYR A CA 1
ATOM 702 C C . TYR A 1 90 ? -13.939 -1.071 5.540 1.00 94.38 90 TYR A C 1
ATOM 704 O O . TYR A 1 90 ? -14.166 -1.411 4.380 1.00 94.38 90 TYR A O 1
ATOM 712 N N . LEU A 1 91 ? -14.875 -1.153 6.491 1.00 93.75 91 LEU A N 1
ATOM 713 C CA . LEU A 1 91 ? -16.224 -1.687 6.256 1.00 93.75 91 LEU A CA 1
ATOM 714 C C . LEU A 1 91 ? -17.035 -0.817 5.287 1.00 93.75 91 LEU A C 1
ATOM 716 O O . LEU A 1 91 ? -17.731 -1.347 4.421 1.00 93.75 91 LEU A O 1
ATOM 720 N N . CYS A 1 92 ? -16.898 0.504 5.394 1.00 94.25 92 CYS A N 1
ATOM 721 C CA . CYS A 1 92 ? -17.526 1.481 4.506 1.00 94.25 92 CYS A CA 1
ATOM 722 C C . CYS A 1 92 ? -16.795 1.643 3.160 1.00 94.25 92 CYS A C 1
ATOM 724 O O . CYS A 1 92 ? -17.249 2.409 2.314 1.00 94.25 92 CYS A O 1
ATOM 726 N N . LYS A 1 93 ? -15.696 0.905 2.927 1.00 92.88 93 LYS A N 1
ATOM 727 C CA . LYS A 1 93 ? -14.844 0.992 1.724 1.00 92.88 93 LYS A CA 1
ATOM 728 C C . LYS A 1 93 ? -14.275 2.394 1.465 1.00 92.88 93 LYS A C 1
ATOM 730 O O . LYS A 1 93 ? -14.103 2.809 0.321 1.00 92.88 93 LYS A O 1
ATOM 735 N N . GLU A 1 94 ? -13.969 3.125 2.527 1.00 93.69 94 GLU A N 1
ATOM 736 C CA . GLU A 1 94 ? -13.468 4.499 2.454 1.00 93.69 94 GLU A CA 1
ATOM 737 C C . GLU A 1 94 ? -11.946 4.577 2.287 1.00 93.69 94 GLU A C 1
ATOM 739 O O . GLU A 1 94 ? -11.448 5.583 1.776 1.00 93.69 94 GLU A O 1
ATOM 744 N N . LEU A 1 95 ? -11.222 3.510 2.651 1.00 93.50 95 LEU A N 1
ATOM 745 C CA . LEU A 1 95 ? -9.769 3.416 2.477 1.00 93.50 95 LEU A CA 1
ATOM 746 C C . LEU A 1 95 ? -9.392 3.426 0.994 1.00 93.50 95 LEU A C 1
ATOM 748 O O . LEU A 1 95 ? -10.041 2.775 0.169 1.00 93.50 95 LEU A O 1
ATOM 752 N N . ALA A 1 96 ? -8.315 4.129 0.653 1.00 92.50 96 ALA A N 1
ATOM 753 C CA . ALA A 1 96 ? -7.922 4.373 -0.729 1.00 92.50 96 ALA A CA 1
ATOM 754 C C . ALA A 1 96 ? -7.684 3.077 -1.520 1.00 92.50 96 ALA A C 1
ATOM 756 O O . ALA A 1 96 ? -8.083 2.995 -2.677 1.00 92.50 96 ALA A O 1
ATOM 757 N N . PHE A 1 97 ? -7.127 2.035 -0.893 1.00 92.00 97 PHE A N 1
ATOM 758 C CA . PHE A 1 97 ? -6.894 0.751 -1.565 1.00 92.00 97 PHE A CA 1
ATOM 759 C C . PHE A 1 97 ? -8.172 -0.050 -1.857 1.00 92.00 97 PHE A C 1
ATOM 761 O O . PHE A 1 97 ? -8.133 -0.987 -2.653 1.00 92.00 97 PHE A O 1
ATOM 768 N N . LEU A 1 98 ? -9.301 0.273 -1.216 1.00 91.06 98 LEU A N 1
ATOM 769 C CA . LEU A 1 98 ? -10.579 -0.418 -1.420 1.00 91.06 98 LEU A CA 1
ATOM 770 C C . LEU A 1 98 ? -11.411 0.189 -2.542 1.00 91.06 98 LEU A C 1
ATOM 772 O O . LEU A 1 98 ? -12.298 -0.497 -3.054 1.00 91.06 98 LEU A O 1
ATOM 776 N N . LYS A 1 99 ? -11.105 1.423 -2.944 1.00 87.75 99 LYS A N 1
ATOM 777 C CA . LYS A 1 99 ? -11.756 2.075 -4.076 1.00 87.75 99 LYS A CA 1
ATOM 778 C C . LYS A 1 99 ? -11.454 1.267 -5.342 1.00 87.75 99 LYS A C 1
ATOM 780 O O . LYS A 1 99 ? -10.358 0.722 -5.512 1.00 87.75 99 LYS A O 1
ATOM 785 N N . ASP A 1 100 ? -12.485 1.062 -6.147 1.00 66.69 100 ASP A N 1
ATOM 786 C CA . ASP A 1 100 ? -12.346 0.491 -7.479 1.00 66.69 100 ASP A CA 1
ATOM 787 C C . ASP A 1 100 ? -12.163 1.687 -8.417 1.00 66.69 100 ASP A C 1
ATOM 789 O O . ASP A 1 100 ? -13.100 2.468 -8.585 1.00 66.69 100 ASP A O 1
ATOM 793 N N . ASP A 1 101 ? -10.945 1.867 -8.929 1.00 57.91 101 ASP A N 1
ATOM 794 C CA . ASP A 1 101 ? -10.686 2.749 -10.072 1.00 57.91 101 ASP A CA 1
ATOM 795 C C . ASP A 1 101 ? -11.025 2.016 -11.380 1.00 57.91 101 ASP A C 1
ATOM 797 O O . ASP A 1 101 ? -10.636 0.826 -11.511 1.00 57.91 101 ASP A O 1
#

Radius of gyration: 16.17 Å; Cα contacts (8 Å, |Δi|>4): 67; chains: 1; bounding box: 40×21×43 Å

Foldseek 3Di:
DDQLLRVLVVLLCCCVPPVDDLVVVLVVLVVVLVVLVVVLVVLVPDDPVRNPVVVVVSCVVNVRSVVSNVLSVVLVVQVVVPPVSSVVCVVVLVRPSSDDD